Protein AF-A0A946AKF3-F1 (afdb_monomer)

pLDDT: mean 92.57, std 11.16, range [45.66, 98.44]

Structure (mmCIF, N/CA/C/O backbone):
data_AF-A0A946AKF3-F1
#
_entry.id   AF-A0A946AKF3-F1
#
loop_
_atom_site.group_PDB
_atom_site.id
_atom_site.type_symbol
_atom_site.label_atom_id
_atom_site.label_alt_id
_atom_site.label_comp_id
_atom_site.label_asym_id
_atom_site.label_entity_id
_atom_site.label_seq_id
_atom_site.pdbx_PDB_ins_code
_atom_site.Cartn_x
_atom_site.Cartn_y
_atom_site.Cartn_z
_atom_site.occupancy
_atom_site.B_iso_or_equiv
_atom_site.auth_seq_id
_atom_site.auth_comp_id
_atom_site.auth_asym_id
_atom_site.auth_atom_id
_atom_site.pdbx_PDB_model_num
ATOM 1 N N . MET A 1 1 ? -19.523 2.386 19.496 1.00 45.66 1 MET A N 1
ATOM 2 C CA . MET A 1 1 ? -18.738 1.894 18.344 1.00 45.66 1 MET A CA 1
ATOM 3 C C . MET A 1 1 ? -17.312 1.774 18.831 1.00 45.66 1 MET A C 1
ATOM 5 O O . MET A 1 1 ? -16.804 2.776 19.319 1.00 45.66 1 MET A O 1
ATOM 9 N N . ASN A 1 2 ? -16.737 0.568 18.836 1.00 46.91 2 ASN A N 1
A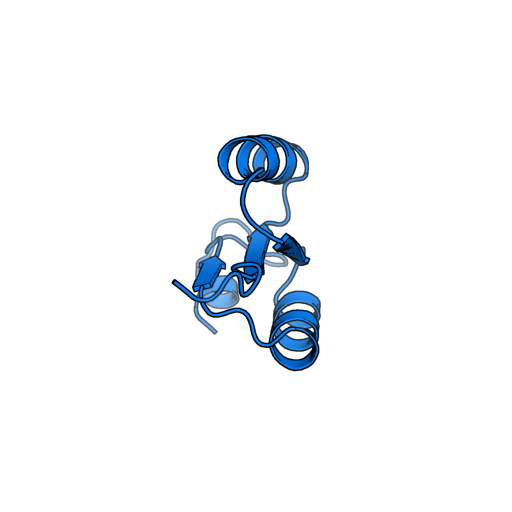TOM 10 C CA . ASN A 1 2 ? -15.370 0.368 19.320 1.00 46.91 2 ASN A CA 1
ATOM 11 C C . ASN A 1 2 ? -14.426 1.304 18.557 1.00 46.91 2 ASN A C 1
ATOM 13 O O . ASN A 1 2 ? -14.405 1.298 17.328 1.00 46.91 2 ASN A O 1
ATOM 17 N N . GLN A 1 3 ? -13.693 2.121 19.307 1.00 53.88 3 GLN A N 1
ATOM 18 C CA . GLN A 1 3 ? -12.579 2.948 18.844 1.00 53.88 3 GLN A CA 1
ATOM 19 C C . GLN A 1 3 ? -11.346 2.054 18.639 1.00 53.88 3 GLN A C 1
ATOM 21 O O . GLN A 1 3 ? -10.280 2.319 19.184 1.00 53.88 3 GLN A O 1
ATOM 26 N N . GLU A 1 4 ? -11.494 0.938 17.923 1.00 61.62 4 GLU A N 1
ATOM 27 C CA . GLU A 1 4 ? -10.315 0.257 17.401 1.00 61.62 4 GLU A CA 1
ATOM 28 C C . GLU A 1 4 ? -9.786 1.137 16.275 1.00 61.62 4 GLU A C 1
ATOM 30 O O . GLU A 1 4 ? -10.507 1.417 15.312 1.00 61.62 4 GLU A O 1
ATOM 35 N N . SER A 1 5 ? -8.566 1.656 16.443 1.00 63.12 5 SER A N 1
ATOM 36 C CA . SER A 1 5 ? -7.854 2.379 15.393 1.00 63.12 5 SER A CA 1
ATOM 37 C C . SER A 1 5 ? -7.904 1.521 14.134 1.00 63.12 5 SER A C 1
ATOM 39 O O . SER A 1 5 ? -7.336 0.428 14.111 1.00 63.12 5 SER A O 1
ATOM 41 N N . ARG A 1 6 ? -8.639 1.972 13.114 1.00 87.25 6 ARG A N 1
ATOM 42 C CA . ARG A 1 6 ? -8.785 1.218 11.871 1.00 87.25 6 ARG A CA 1
ATOM 43 C C . ARG A 1 6 ? -7.422 1.222 11.194 1.00 87.25 6 ARG A C 1
ATOM 45 O O . ARG A 1 6 ? -7.017 2.241 10.642 1.00 87.25 6 ARG A O 1
ATOM 52 N N . LYS A 1 7 ? -6.691 0.117 11.315 1.00 94.75 7 LYS A N 1
ATOM 53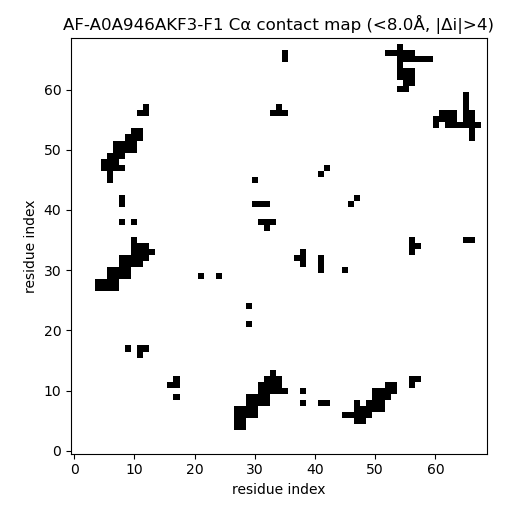 C CA . LYS A 1 7 ? -5.404 -0.056 10.651 1.00 94.75 7 LYS A CA 1
ATOM 54 C C . LYS A 1 7 ? -5.633 -0.225 9.156 1.00 94.75 7 LYS A C 1
ATOM 56 O O . LYS A 1 7 ? -6.449 -1.054 8.746 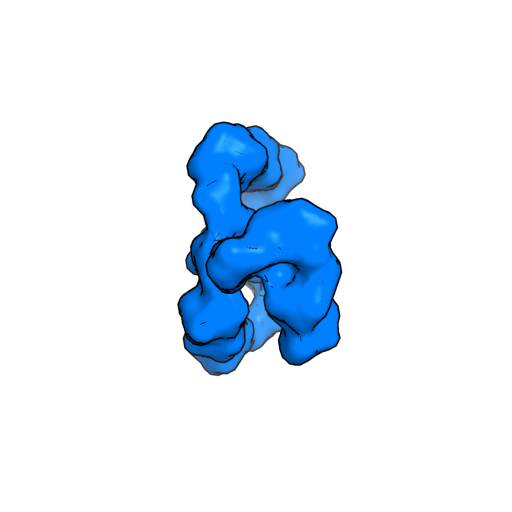1.00 94.75 7 LYS A O 1
ATOM 61 N N . LEU A 1 8 ? -4.909 0.560 8.373 1.00 96.62 8 LEU A N 1
ATOM 62 C CA . LEU A 1 8 ? -4.884 0.502 6.917 1.00 96.62 8 LEU A CA 1
ATOM 63 C C . LEU A 1 8 ? -3.443 0.243 6.496 1.00 96.62 8 LEU A C 1
ATOM 65 O O . LEU A 1 8 ? -2.561 1.011 6.867 1.00 96.62 8 LEU A O 1
ATOM 69 N N . LEU A 1 9 ? -3.208 -0.814 5.725 1.00 98.19 9 LEU A N 1
ATOM 70 C CA . LEU A 1 9 ? -1.923 -1.008 5.057 1.00 98.19 9 LEU A CA 1
ATOM 71 C C . LEU A 1 9 ? -2.005 -0.435 3.643 1.00 98.19 9 LEU A C 1
ATOM 73 O O . LEU A 1 9 ? -2.942 -0.750 2.917 1.00 98.19 9 LEU A O 1
ATOM 77 N N . ILE A 1 10 ? -1.036 0.391 3.265 1.00 98.31 10 ILE A N 1
ATOM 78 C CA . ILE A 1 10 ? -0.862 0.900 1.902 1.00 98.31 10 ILE A CA 1
ATOM 79 C C . ILE A 1 10 ? 0.428 0.309 1.336 1.00 98.31 10 ILE A C 1
ATOM 81 O O . ILE A 1 10 ? 1.485 0.458 1.952 1.00 98.31 10 ILE A O 1
ATOM 85 N N . VAL A 1 11 ? 0.334 -0.355 0.189 1.00 98.25 11 VAL A N 1
ATOM 86 C CA . VAL A 1 11 ? 1.471 -0.911 -0.548 1.00 98.25 11 VAL A CA 1
ATOM 87 C C . VAL A 1 11 ? 1.648 -0.098 -1.824 1.00 98.25 11 VAL A C 1
ATOM 89 O O . VAL A 1 11 ? 0.769 -0.124 -2.681 1.00 9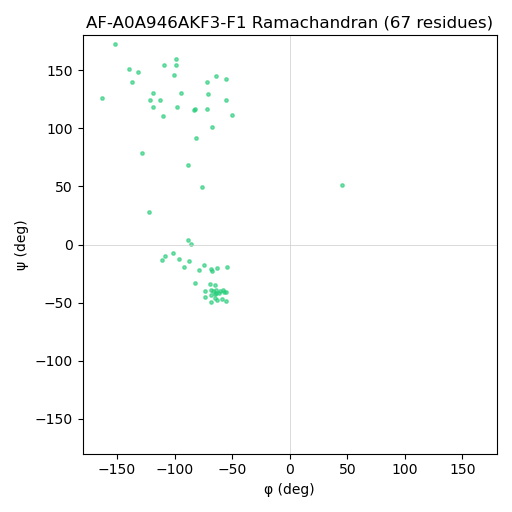8.25 11 VAL A O 1
ATOM 92 N N . GLU A 1 12 ? 2.730 0.671 -1.886 1.00 97.94 12 GLU A N 1
ATOM 93 C CA . GLU A 1 12 ? 3.004 1.683 -2.914 1.00 97.94 12 GLU A CA 1
ATOM 94 C C . GLU A 1 12 ? 4.502 2.017 -2.867 1.00 97.94 12 GLU A C 1
ATOM 96 O O . GLU A 1 12 ? 5.019 2.344 -1.792 1.00 97.94 12 GLU A O 1
ATOM 101 N N . ASP A 1 13 ? 5.198 1.921 -4.000 1.00 96.94 13 ASP A N 1
ATOM 102 C CA . ASP A 1 13 ? 6.638 2.178 -4.096 1.00 96.94 13 ASP A CA 1
ATOM 103 C C . ASP A 1 13 ? 6.958 3.639 -4.451 1.00 96.94 13 ASP A C 1
ATOM 105 O O . ASP A 1 13 ? 8.061 4.113 -4.152 1.00 96.94 13 ASP A O 1
ATOM 109 N N . ASP A 1 14 ? 6.003 4.399 -5.005 1.00 97.19 14 ASP A N 1
ATOM 110 C CA . ASP A 1 14 ? 6.199 5.817 -5.281 1.00 97.19 14 ASP A CA 1
ATOM 111 C C . ASP A 1 14 ? 5.945 6.687 -4.028 1.00 97.19 14 ASP A C 1
ATOM 113 O O . ASP A 1 14 ? 4.818 6.821 -3.528 1.00 97.19 14 ASP A O 1
ATOM 117 N N . PRO A 1 15 ? 6.974 7.386 -3.509 1.00 95.69 15 PRO A N 1
ATOM 118 C CA . PRO A 1 15 ? 6.838 8.188 -2.295 1.00 95.69 15 PRO A CA 1
ATOM 119 C C . PRO A 1 15 ? 5.915 9.406 -2.474 1.00 95.69 15 PRO A C 1
ATOM 121 O O . PRO A 1 15 ? 5.387 9.934 -1.485 1.00 95.69 15 PRO A O 1
ATOM 124 N N . GLY A 1 16 ? 5.720 9.880 -3.708 1.00 96.62 16 GLY A N 1
ATOM 125 C CA . GLY A 1 16 ? 4.840 10.998 -4.033 1.00 96.62 16 GLY A CA 1
ATOM 126 C C . GLY A 1 16 ? 3.365 10.611 -3.948 1.00 96.62 16 GLY A C 1
ATOM 127 O O . GLY A 1 16 ? 2.577 11.340 -3.336 1.00 96.62 16 GLY A O 1
ATOM 128 N N . LEU A 1 17 ? 3.000 9.459 -4.509 1.00 96.12 17 LEU A N 1
ATOM 129 C CA . LEU A 1 17 ? 1.686 8.827 -4.388 1.00 96.12 17 LEU A CA 1
ATOM 130 C C . LEU A 1 17 ? 1.407 8.448 -2.933 1.00 96.12 17 LEU A C 1
ATOM 132 O O . LEU A 1 17 ? 0.382 8.85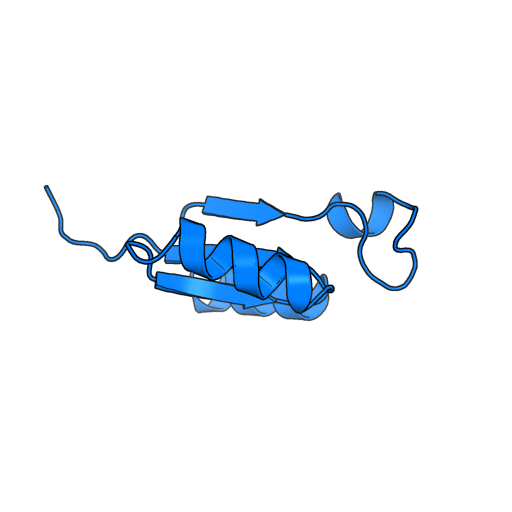4 -2.378 1.00 96.12 17 LEU A O 1
ATOM 136 N N . LEU A 1 18 ? 2.362 7.800 -2.260 1.00 96.44 18 LEU A N 1
ATOM 137 C CA . LEU A 1 18 ? 2.220 7.406 -0.859 1.00 96.44 18 LEU A CA 1
ATOM 138 C C . LEU A 1 18 ? 1.930 8.600 0.063 1.00 96.44 18 LEU A C 1
ATOM 140 O O . LEU A 1 18 ? 1.089 8.516 0.962 1.00 96.44 18 LEU A O 1
ATOM 144 N N . SER A 1 19 ? 2.602 9.732 -0.164 1.00 95.38 19 SER A N 1
ATOM 145 C CA . SER A 1 19 ? 2.382 10.962 0.610 1.00 95.38 19 SER A CA 1
ATOM 146 C C . SER A 1 19 ? 0.965 11.512 0.421 1.00 95.38 19 SER A C 1
ATOM 148 O O . SER A 1 19 ? 0.320 11.894 1.398 1.00 95.38 19 SER A O 1
ATOM 150 N N . GLN A 1 20 ? 0.453 11.501 -0.813 1.00 96.62 20 GLN A N 1
ATOM 151 C CA . GLN A 1 20 ? -0.913 11.936 -1.119 1.00 96.62 20 GLN A CA 1
ATOM 152 C C . GLN A 1 20 ? -1.961 11.002 -0.502 1.00 96.62 20 GLN A C 1
ATOM 154 O O . GLN A 1 20 ? -2.964 11.465 0.047 1.00 96.62 20 GLN A O 1
ATOM 159 N N . LEU A 1 21 ? -1.717 9.690 -0.536 1.00 96.25 21 LEU A N 1
ATOM 160 C CA . LEU A 1 21 ? -2.604 8.702 0.071 1.00 96.25 21 LEU A CA 1
ATOM 161 C C . LEU A 1 21 ? -2.664 8.866 1.593 1.00 96.25 21 LEU A C 1
ATOM 163 O O . LEU A 1 21 ? -3.756 8.865 2.159 1.00 96.25 21 LEU A O 1
ATOM 167 N N . LYS A 1 22 ? -1.528 9.100 2.264 1.00 94.06 22 LYS A N 1
ATOM 168 C CA . LYS A 1 22 ? -1.500 9.357 3.715 1.00 94.06 22 LYS A CA 1
ATOM 169 C C . LYS A 1 22 ? -2.400 10.527 4.124 1.00 94.06 22 LYS A C 1
ATOM 171 O O . LYS A 1 22 ? -3.115 10.401 5.115 1.00 94.06 22 LYS A O 1
ATOM 176 N N . TRP A 1 23 ? -2.434 11.614 3.349 1.00 94.12 23 TRP A N 1
ATOM 177 C CA . TRP A 1 23 ? -3.336 12.749 3.607 1.00 94.12 23 TRP A CA 1
ATOM 178 C C . TRP A 1 23 ? -4.818 12.383 3.464 1.00 94.12 23 TRP A C 1
ATOM 180 O O . TRP A 1 23 ? -5.658 12.872 4.214 1.00 94.12 23 TRP A O 1
ATOM 190 N N . CYS A 1 24 ? -5.158 11.487 2.535 1.00 94.81 24 CYS A N 1
ATOM 191 C CA . CYS A 1 24 ? -6.537 11.021 2.360 1.00 94.81 24 CYS A CA 1
ATOM 192 C C . CYS A 1 24 ? -7.034 10.164 3.540 1.00 94.81 24 CYS A C 1
ATOM 194 O O . CYS A 1 24 ? -8.244 10.032 3.735 1.00 94.81 24 CYS A O 1
ATOM 196 N N . PHE A 1 25 ? -6.118 9.591 4.328 1.00 93.12 25 PHE A N 1
ATOM 197 C CA . PHE A 1 25 ? -6.417 8.617 5.380 1.00 93.12 25 PHE A CA 1
ATOM 198 C C . PHE A 1 25 ? -5.945 9.040 6.784 1.00 93.12 25 PHE A C 1
ATOM 200 O O . PHE A 1 25 ? -5.739 8.179 7.632 1.00 93.12 25 PHE A O 1
ATOM 207 N N . GLU A 1 26 ? -5.849 10.339 7.089 1.00 88.38 26 GLU A N 1
ATOM 208 C CA . GLU A 1 26 ? -5.411 10.859 8.407 1.00 88.38 26 GLU A CA 1
ATOM 209 C C . GLU A 1 26 ? -6.203 10.324 9.624 1.00 88.38 26 GLU A C 1
ATOM 211 O O . GLU A 1 26 ? -5.723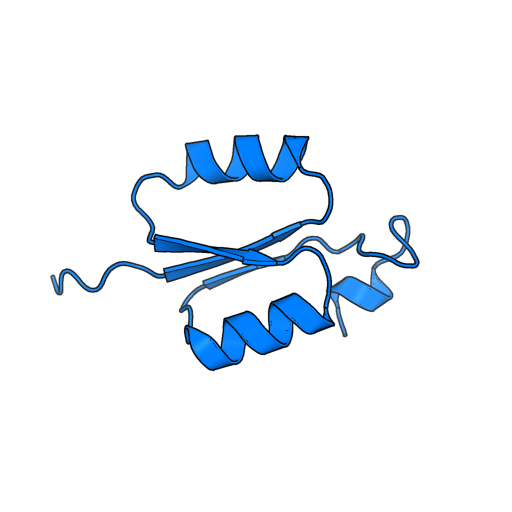 10.378 10.754 1.00 88.38 26 GLU A O 1
ATOM 216 N N . GLY A 1 27 ? -7.415 9.794 9.418 1.00 88.56 27 GLY A N 1
ATOM 217 C CA . GLY A 1 27 ? -8.228 9.146 10.458 1.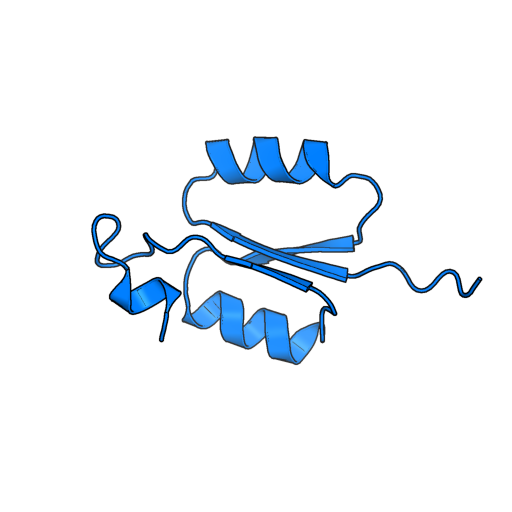00 88.56 27 GLY A CA 1
ATOM 218 C C . GLY A 1 27 ? -7.943 7.653 10.686 1.00 88.56 27 GLY A C 1
ATOM 219 O O . GLY A 1 27 ? -8.626 7.031 11.502 1.00 88.56 27 GLY A O 1
ATOM 220 N N . TYR A 1 28 ? -6.993 7.069 9.953 1.00 93.00 28 TYR A N 1
ATOM 221 C CA . TYR A 1 28 ? -6.576 5.668 10.050 1.00 93.00 28 TYR A CA 1
ATOM 222 C C . TYR A 1 28 ? -5.179 5.563 10.671 1.00 93.00 28 TYR A C 1
ATOM 224 O O . TYR A 1 28 ? -4.357 6.470 10.554 1.00 93.00 28 TYR A O 1
ATOM 232 N N . ASP A 1 29 ? -4.892 4.423 11.298 1.00 94.12 29 ASP A N 1
ATOM 233 C CA . ASP A 1 29 ? -3.517 4.051 11.646 1.00 94.12 29 ASP A CA 1
ATOM 234 C C . ASP A 1 29 ? -2.862 3.461 10.390 1.00 94.12 29 ASP A C 1
ATOM 236 O O . ASP A 1 29 ? -3.058 2.285 10.066 1.00 94.12 29 ASP A O 1
ATOM 240 N N . VAL A 1 30 ? -2.200 4.324 9.615 1.00 95.75 30 VAL A N 1
ATOM 241 C CA . VAL A 1 30 ? -1.636 3.971 8.308 1.00 95.75 30 VAL A CA 1
ATOM 242 C C . VAL A 1 30 ? -0.274 3.301 8.476 1.00 95.75 30 VAL A C 1
ATOM 244 O O . VAL A 1 30 ? 0.698 3.926 8.902 1.00 95.75 30 VAL A O 1
ATOM 247 N N . VAL A 1 31 ? -0.200 2.042 8.057 1.00 97.50 31 VAL A N 1
ATOM 248 C CA . VAL A 1 31 ? 1.028 1.261 7.884 1.00 97.50 31 VAL A CA 1
ATOM 249 C C . VAL A 1 31 ? 1.386 1.258 6.400 1.00 97.50 31 VAL A C 1
ATOM 251 O O . VAL A 1 31 ? 0.496 1.279 5.551 1.00 97.50 31 VAL A O 1
ATOM 254 N N . THR A 1 32 ? 2.674 1.250 6.064 1.00 98.06 32 THR A N 1
ATOM 255 C CA . THR A 1 32 ? 3.121 1.326 4.668 1.00 98.06 32 THR A CA 1
ATOM 256 C C . THR A 1 32 ? 4.164 0.282 4.328 1.00 98.06 32 THR A C 1
ATOM 258 O O . THR A 1 32 ? 5.000 -0.039 5.168 1.00 98.06 32 THR A O 1
ATOM 261 N N . ALA A 1 33 ? 4.149 -0.166 3.080 1.00 98.19 33 ALA A N 1
ATOM 262 C CA . ALA A 1 33 ? 5.146 -1.041 2.485 1.00 98.19 33 ALA A CA 1
ATOM 263 C C . ALA A 1 33 ? 5.447 -0.586 1.049 1.00 98.19 33 ALA A C 1
ATOM 265 O 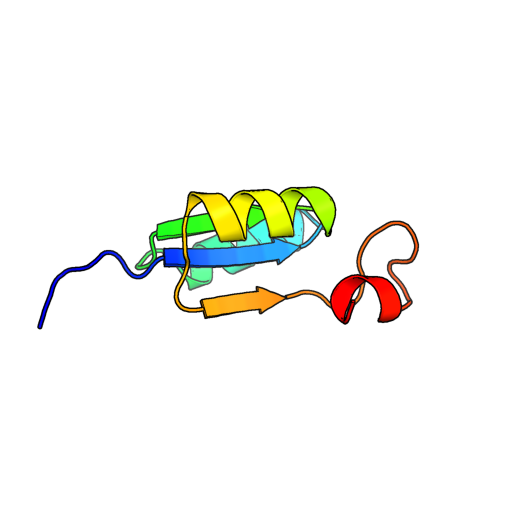O . ALA A 1 33 ? 4.573 -0.026 0.395 1.00 98.19 33 ALA A O 1
ATOM 266 N N . GLU A 1 34 ? 6.667 -0.832 0.581 1.00 97.38 34 GLU A N 1
ATOM 267 C CA . GLU A 1 34 ? 7.150 -0.411 -0.749 1.00 97.38 34 GLU A CA 1
ATOM 268 C C . GLU A 1 34 ? 7.308 -1.588 -1.724 1.00 97.38 34 GLU A C 1
ATOM 270 O O . GLU A 1 34 ? 7.526 -1.403 -2.913 1.00 97.38 34 GLU A O 1
ATOM 275 N N . ASP A 1 35 ? 7.207 -2.821 -1.227 1.00 96.75 35 ASP A N 1
ATOM 276 C CA . ASP A 1 35 ? 7.317 -4.032 -2.031 1.00 96.75 35 ASP A CA 1
ATOM 277 C C . ASP A 1 35 ? 6.510 -5.181 -1.408 1.00 96.75 35 ASP A C 1
ATOM 279 O O . ASP A 1 35 ? 6.013 -5.100 -0.279 1.00 96.75 35 ASP A O 1
ATOM 283 N N . ARG A 1 36 ? 6.398 -6.302 -2.127 1.00 96.19 36 ARG A N 1
ATOM 284 C CA . ARG A 1 36 ? 5.671 -7.486 -1.644 1.00 96.19 36 ARG A CA 1
ATOM 285 C C . ARG A 1 36 ? 6.222 -8.026 -0.322 1.00 96.19 36 ARG A C 1
ATOM 287 O O . ARG A 1 36 ? 5.459 -8.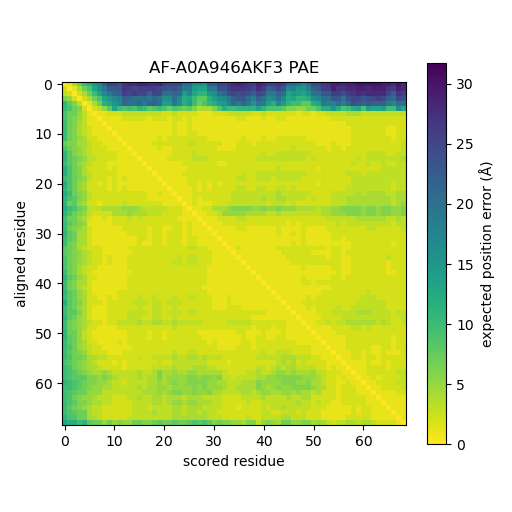482 0.529 1.00 96.19 36 ARG A O 1
ATOM 294 N N . ILE A 1 37 ? 7.544 -8.031 -0.145 1.00 97.06 37 ILE A N 1
ATOM 295 C CA . ILE A 1 37 ? 8.180 -8.654 1.023 1.00 97.06 37 ILE A CA 1
ATOM 296 C C . ILE A 1 37 ? 7.845 -7.853 2.284 1.00 97.06 37 ILE A C 1
ATOM 298 O O . ILE A 1 37 ? 7.399 -8.421 3.285 1.00 97.06 37 ILE A O 1
ATOM 302 N N . SER A 1 38 ? 8.027 -6.537 2.228 1.00 98.12 38 SER A N 1
ATOM 303 C CA . SER A 1 38 ? 7.638 -5.604 3.279 1.00 98.12 38 SER A CA 1
ATOM 304 C C . SER A 1 38 ? 6.126 -5.633 3.508 1.00 98.12 38 SER A C 1
ATOM 306 O O . SER A 1 38 ? 5.713 -5.743 4.660 1.00 98.12 38 SER A O 1
ATOM 308 N N . ALA A 1 39 ? 5.298 -5.691 2.459 1.00 97.94 39 ALA A N 1
ATOM 309 C CA . ALA A 1 39 ? 3.843 -5.778 2.593 1.00 97.94 39 ALA A CA 1
ATOM 310 C C . ALA A 1 39 ? 3.398 -7.014 3.386 1.00 97.94 39 ALA A C 1
ATOM 312 O O . ALA A 1 39 ? 2.610 -6.897 4.322 1.00 97.94 39 ALA A O 1
ATOM 313 N N . ILE A 1 40 ? 3.946 -8.196 3.080 1.00 97.62 40 ILE A N 1
ATOM 314 C CA . ILE A 1 40 ? 3.634 -9.436 3.810 1.00 97.62 40 ILE A CA 1
ATOM 315 C C . ILE A 1 40 ? 4.088 -9.348 5.275 1.00 97.62 40 ILE A C 1
ATOM 317 O O . ILE A 1 40 ? 3.389 -9.830 6.173 1.00 97.62 40 ILE A O 1
ATOM 321 N N . ASN A 1 41 ? 5.254 -8.750 5.533 1.00 98.44 41 ASN A N 1
ATOM 322 C CA . ASN A 1 41 ? 5.764 -8.574 6.892 1.00 98.44 41 ASN A CA 1
ATOM 323 C C . ASN A 1 41 ? 4.861 -7.645 7.714 1.00 98.44 41 ASN A C 1
ATOM 325 O O . ASN A 1 41 ? 4.492 -7.993 8.839 1.00 98.44 41 ASN A O 1
ATOM 329 N N . GLU A 1 42 ? 4.463 -6.510 7.142 1.00 98.25 42 GLU A N 1
ATOM 330 C CA . GLU A 1 42 ? 3.587 -5.536 7.790 1.00 98.25 42 GLU A CA 1
ATOM 331 C C . GLU A 1 42 ? 2.164 -6.078 7.974 1.00 98.25 42 GLU A C 1
ATOM 333 O O . GLU A 1 42 ? 1.580 -5.918 9.047 1.00 98.25 42 GLU A O 1
ATOM 338 N N . LEU A 1 43 ? 1.640 -6.821 6.994 1.00 97.19 43 LEU A N 1
ATOM 339 C CA . LEU A 1 43 ? 0.353 -7.513 7.091 1.00 97.19 43 LEU A CA 1
ATOM 340 C C . LEU A 1 43 ? 0.313 -8.448 8.309 1.00 97.19 43 LEU A C 1
ATOM 342 O O . LEU A 1 43 ? -0.624 -8.393 9.102 1.00 97.19 43 LEU A O 1
ATOM 346 N N . ARG A 1 44 ? 1.349 -9.277 8.492 1.00 97.19 44 ARG A N 1
ATOM 347 C CA . ARG A 1 44 ? 1.449 -10.209 9.632 1.00 97.19 44 ARG A CA 1
ATOM 348 C C . ARG A 1 44 ? 1.671 -9.502 10.963 1.00 97.19 44 ARG A C 1
ATOM 350 O O . ARG A 1 44 ? 1.229 -9.992 11.993 1.00 97.19 44 ARG A O 1
ATOM 357 N N . ARG A 1 45 ? 2.408 -8.390 10.956 1.00 97.44 45 ARG A N 1
ATOM 358 C CA . ARG A 1 45 ? 2.739 -7.631 12.166 1.00 97.44 45 ARG A CA 1
ATOM 359 C C . ARG A 1 45 ? 1.543 -6.848 12.697 1.00 97.44 45 ARG A C 1
ATOM 361 O O . ARG A 1 45 ? 1.395 -6.718 13.910 1.00 97.44 45 ARG A O 1
ATOM 368 N N . HIS A 1 46 ? 0.758 -6.269 11.797 1.00 96.19 46 HIS A N 1
ATOM 369 C CA . HIS A 1 46 ? -0.248 -5.277 12.150 1.00 96.19 46 HIS A CA 1
ATOM 370 C C . HIS A 1 46 ? -1.686 -5.755 11.988 1.00 96.19 46 HIS A C 1
ATOM 372 O O . HIS A 1 46 ? -2.569 -5.078 12.508 1.00 96.19 46 HIS A O 1
ATOM 378 N N . GLU A 1 47 ? -1.915 -6.881 11.306 1.00 95.69 47 GLU A N 1
ATOM 379 C CA . GLU A 1 47 ? -3.243 -7.460 11.062 1.00 95.69 47 GLU A CA 1
ATOM 380 C C . GLU A 1 47 ? -4.286 -6.404 10.617 1.00 95.69 47 GLU A C 1
ATOM 382 O O . GLU A 1 47 ? -5.359 -6.283 11.216 1.00 95.69 47 GLU A O 1
ATOM 387 N N . PRO A 1 48 ? -3.977 -5.577 9.594 1.00 96.00 48 PRO A N 1
ATOM 388 C CA . PRO A 1 48 ? -4.886 -4.537 9.127 1.00 96.00 48 PRO A CA 1
ATOM 389 C C . PRO A 1 48 ? -6.170 -5.149 8.558 1.00 96.00 48 PRO A C 1
ATOM 391 O O . PRO A 1 48 ? -6.155 -6.193 7.908 1.00 96.00 48 PRO A O 1
ATOM 394 N N . THR A 1 49 ? -7.299 -4.468 8.752 1.00 93.38 49 THR A N 1
ATOM 395 C CA . THR A 1 49 ? -8.596 -4.937 8.230 1.00 93.38 49 THR A CA 1
ATOM 396 C C . THR A 1 49 ? -8.763 -4.642 6.738 1.00 93.38 49 THR A C 1
ATOM 398 O O . THR A 1 49 ? -9.580 -5.271 6.070 1.00 93.38 49 THR A O 1
ATOM 401 N N . VAL A 1 50 ? -8.016 -3.665 6.216 1.00 94.69 50 VAL A N 1
ATOM 402 C CA . VAL A 1 50 ? -8.043 -3.247 4.811 1.00 94.69 50 VAL A CA 1
ATOM 403 C C . VAL A 1 50 ? -6.613 -3.031 4.325 1.00 94.69 50 VAL A C 1
ATOM 405 O O . VAL A 1 50 ? -5.784 -2.469 5.046 1.00 94.69 50 VAL A O 1
ATOM 408 N N . VAL A 1 51 ? -6.353 -3.452 3.087 1.00 97.12 51 VAL A N 1
ATOM 409 C CA . VAL A 1 51 ? -5.117 -3.177 2.353 1.00 97.12 51 VAL A CA 1
ATOM 410 C C . VAL A 1 51 ? -5.469 -2.386 1.096 1.00 97.12 51 VAL A C 1
ATOM 412 O O . VAL A 1 51 ? -6.384 -2.766 0.365 1.00 97.12 51 VAL A O 1
ATOM 415 N N . LEU A 1 52 ? -4.759 -1.287 0.863 1.00 97.50 52 LEU A N 1
ATOM 416 C CA . LEU A 1 52 ? -4.713 -0.590 -0.415 1.00 97.50 52 LEU A CA 1
ATOM 417 C C . LEU A 1 52 ? -3.451 -1.056 -1.144 1.00 97.50 52 LEU A C 1
ATOM 419 O O . LEU A 1 52 ? -2.354 -0.888 -0.621 1.00 97.50 52 LEU A O 1
ATOM 423 N N . GLN A 1 53 ? -3.631 -1.670 -2.309 1.00 97.69 53 GLN A N 1
ATOM 424 C CA . GLN A 1 53 ? -2.582 -2.382 -3.033 1.00 97.69 53 GLN A CA 1
ATOM 425 C C . GLN A 1 53 ? -2.361 -1.728 -4.393 1.00 97.69 53 GLN A C 1
ATOM 427 O O . GLN A 1 53 ? -3.283 -1.733 -5.214 1.00 97.69 53 GLN A O 1
ATOM 432 N N . ASP A 1 54 ? -1.160 -1.209 -4.639 1.00 97.12 54 ASP A N 1
ATOM 433 C CA . ASP A 1 54 ? -0.720 -0.953 -6.004 1.00 97.12 54 ASP A CA 1
ATOM 434 C C . ASP A 1 54 ? -0.420 -2.277 -6.725 1.00 97.12 54 ASP A C 1
ATOM 436 O O . ASP A 1 54 ? 0.097 -3.239 -6.149 1.00 97.12 54 ASP A O 1
ATOM 440 N N . LEU A 1 55 ? -0.808 -2.342 -7.995 1.00 96.88 55 LEU A N 1
ATOM 441 C CA . LEU A 1 55 ? -0.549 -3.500 -8.839 1.00 96.88 55 LEU A CA 1
ATOM 442 C C . LEU A 1 55 ? 0.867 -3.460 -9.424 1.00 96.88 55 LEU A C 1
ATOM 444 O O . LEU A 1 55 ? 1.465 -4.521 -9.613 1.00 96.88 55 LEU A O 1
ATOM 448 N N . GLY A 1 56 ? 1.374 -2.257 -9.700 1.00 95.94 56 GLY A N 1
ATOM 449 C CA . GLY A 1 56 ? 2.632 -2.002 -10.391 1.00 95.94 56 GLY A CA 1
ATOM 450 C C . GLY A 1 56 ? 3.839 -1.939 -9.466 1.00 95.94 56 GLY A C 1
ATOM 451 O O . GLY A 1 56 ? 4.458 -0.893 -9.345 1.00 95.94 56 GLY A O 1
ATOM 452 N N . LEU A 1 57 ? 4.231 -3.062 -8.861 1.00 96.38 57 LEU A N 1
ATOM 453 C CA . LEU A 1 57 ? 5.329 -3.075 -7.885 1.00 96.38 57 LEU A CA 1
ATOM 454 C C . LEU A 1 57 ? 6.687 -3.523 -8.474 1.00 96.38 57 LEU A C 1
ATOM 456 O O . LEU A 1 57 ? 6.745 -4.317 -9.426 1.00 96.38 57 LEU A O 1
ATOM 460 N N . PRO A 1 58 ? 7.822 -3.091 -7.884 1.00 93.88 58 PRO A N 1
ATOM 461 C CA . PRO A 1 58 ? 9.145 -3.596 -8.233 1.00 93.88 58 PRO A CA 1
ATOM 462 C C . PRO A 1 58 ? 9.229 -5.128 -8.113 1.00 93.88 58 PRO A C 1
ATOM 464 O O . PRO A 1 58 ? 8.694 -5.704 -7.169 1.00 93.88 58 PRO A O 1
ATOM 467 N N . PRO A 1 59 ? 9.946 -5.819 -9.020 1.00 94.50 59 PRO A N 1
ATOM 468 C CA . PRO A 1 59 ? 10.852 -5.277 -10.035 1.00 94.50 59 PRO A CA 1
ATOM 469 C C . PRO A 1 59 ? 10.188 -4.924 -11.378 1.00 94.50 59 PRO A C 1
ATOM 471 O O . PRO A 1 59 ? 10.907 -4.558 -12.307 1.00 94.50 59 PRO A O 1
ATOM 474 N N . ASN A 1 60 ? 8.864 -5.048 -11.519 1.00 93.81 60 ASN A N 1
ATOM 475 C CA . ASN A 1 60 ? 8.161 -4.776 -12.775 1.00 93.81 60 ASN A CA 1
ATOM 476 C C . ASN A 1 60 ? 6.990 -3.798 -12.569 1.00 93.81 60 ASN A C 1
ATOM 478 O O . ASN A 1 60 ? 5.842 -4.241 -12.558 1.00 93.81 60 ASN A O 1
ATOM 482 N N . PRO A 1 61 ? 7.259 -2.481 -12.470 1.00 90.38 61 PRO A N 1
ATOM 483 C CA . PRO A 1 61 ? 6.226 -1.482 -12.183 1.00 90.38 61 PRO A CA 1
ATOM 484 C C . PRO A 1 61 ? 5.127 -1.363 -13.253 1.00 90.38 61 PRO A C 1
ATOM 486 O O . PRO A 1 61 ? 4.044 -0.857 -12.989 1.00 90.38 61 PRO A O 1
ATOM 489 N N . GLU A 1 62 ? 5.380 -1.823 -14.483 1.00 93.44 62 GLU A N 1
ATOM 490 C CA . GLU A 1 62 ? 4.376 -1.826 -15.560 1.00 93.44 62 GLU A CA 1
ATOM 491 C C . GLU A 1 62 ? 3.501 -3.094 -15.561 1.00 93.44 62 GLU A C 1
ATOM 493 O O . GLU A 1 62 ? 2.481 -3.155 -16.254 1.00 93.44 62 GLU A O 1
ATOM 498 N N . GLY A 1 63 ? 3.909 -4.130 -14.825 1.00 94.62 63 GLY A N 1
ATOM 499 C CA . GLY A 1 63 ? 3.190 -5.393 -14.708 1.00 94.62 63 GLY A CA 1
ATOM 500 C C . GLY A 1 63 ? 2.354 -5.464 -13.438 1.00 94.62 63 GLY A C 1
ATOM 501 O O . GLY A 1 63 ? 2.613 -4.772 -12.468 1.00 94.62 63 GLY A O 1
ATOM 502 N N . VAL A 1 64 ? 1.362 -6.353 -13.432 1.00 96.81 64 VAL A N 1
ATOM 503 C CA . VAL A 1 64 ? 0.474 -6.561 -12.271 1.00 96.81 64 VAL A CA 1
ATOM 504 C C . VAL A 1 64 ? 0.831 -7.801 -11.452 1.00 96.81 64 VAL A C 1
ATOM 506 O O . VAL A 1 64 ? 0.237 -8.044 -10.405 1.00 96.81 64 VAL A O 1
ATOM 509 N N . ASP A 1 65 ? 1.767 -8.615 -11.948 1.00 95.62 65 ASP A N 1
ATOM 510 C CA . ASP A 1 65 ? 2.074 -9.930 -11.382 1.00 95.62 65 ASP A CA 1
ATOM 511 C C . ASP A 1 65 ? 2.551 -9.825 -9.931 1.00 95.62 65 ASP A C 1
ATOM 513 O O . ASP A 1 65 ? 2.152 -10.632 -9.099 1.00 95.62 65 ASP A O 1
ATOM 517 N N . GLU A 1 66 ? 3.374 -8.820 -9.614 1.00 94.75 66 GLU A N 1
ATOM 518 C CA . GLU A 1 66 ? 3.877 -8.616 -8.254 1.00 94.75 66 GLU A CA 1
ATOM 519 C C . GLU A 1 66 ? 2.750 -8.198 -7.301 1.00 94.75 66 GLU A C 1
ATOM 521 O O . GLU A 1 66 ? 2.659 -8.732 -6.197 1.00 94.75 66 GLU A O 1
ATOM 526 N N . GLY A 1 67 ? 1.869 -7.289 -7.734 1.00 93.62 67 GLY A N 1
ATOM 527 C CA . GLY A 1 67 ? 0.770 -6.796 -6.910 1.00 93.62 67 GLY A CA 1
ATOM 528 C C . GLY A 1 67 ? -0.398 -7.775 -6.732 1.00 93.62 67 GLY A C 1
ATOM 529 O O . GLY A 1 67 ? -1.183 -7.596 -5.802 1.00 93.62 67 GLY A O 1
ATOM 530 N N . LEU A 1 68 ? -0.516 -8.801 -7.587 1.00 94.31 68 LEU A N 1
ATOM 531 C CA . LEU A 1 68 ? -1.535 -9.861 -7.503 1.00 94.31 68 LEU A CA 1
ATOM 532 C C . LEU A 1 68 ? -1.066 -11.151 -6.803 1.00 94.31 68 LEU A C 1
ATOM 534 O O . LEU A 1 68 ? -1.906 -12.020 -6.548 1.00 94.31 68 LEU A O 1
ATOM 538 N N . ALA A 1 69 ? 0.239 -11.313 -6.569 1.00 88.12 69 ALA A N 1
ATOM 539 C CA . ALA A 1 69 ? 0.849 -12.548 -6.062 1.00 88.12 69 ALA A CA 1
ATOM 540 C C . ALA A 1 69 ? 0.619 -12.823 -4.567 1.00 88.12 69 ALA A C 1
ATOM 542 O O . ALA A 1 69 ? 0.462 -11.868 -3.774 1.00 88.12 69 ALA A O 1
#

Mean predicted aligned error: 3.82 Å

Secondary structure (DSSP, 8-state):
------EEEEE-S-HHHHHHHHHHTTTSEEEEESSHHHHHHHHHHH--SEEEE-S--TT-TT-SHHHH-

Sequence (69 aa):
MNQESRKLLIVEDDPGLLSQLKWCFEGYDVVTAEDRISAINELRRHEPTVVLQDLGLPPNPEGVDEGLA

Solvent-accessible surface area (backbone atoms only — not comparable to full-atom values): 4053 Å² total; per-residue (Å²): 128,84,85,67,74,53,33,33,35,39,36,48,69,51,69,70,61,47,54,55,52,51,67,76,41,73,90,38,49,75,44,78,20,54,39,65,71,49,35,56,51,49,45,71,73,63,65,45,88,44,74,49,74,47,38,47,28,70,98,43,52,92,40,50,65,60,44,71,104

Foldseek 3Di:
DDPPQQEEEEADQDVVVVVVVCVVPVSHNYHYHDFLVRSVVCCVVPVHPYYHFQQQHPPGNPGRVRRVD

Radius of gyration: 12.29 Å; Cα contacts (8 Å, |Δi|>4): 110; chains: 1; bounding box: 30×25×35 Å

Nearest PDB structures (foldseek):
  1mb0-assembly1_A  TM=9.599E-01  e=4.866E-03  Caulobacter vibrioides
  1nxs-assembly1_A-2  TM=9.245E-01  e=9.541E-03  Streptococcus pneumoniae TIGR4
  3n53-assembly3_B  TM=9.044E-01  e=3.205E-02  Syntrophotalea carbinolica DSM 2380
  3q15-assembly2_D-3  TM=8.402E-01  e=1.871E-02  Bacillus subtilis
  5m7o-assembly1_A  TM=7.797E-01  e=1.410E-01  Brucella abortus str. 2308 A